Protein AF-A0A3M1EIM3-F1 (afdb_monomer)

Radius of gyration: 11.87 Å; Cα contacts (8 Å, |Δi|>4): 83; chains: 1; bounding box: 26×29×28 Å

Mean predicted aligned error: 6.65 Å

Foldseek 3Di:
DDDPDPDDPCPPVAWDADDDPRGQWTWHDDPQKIWIWHADPVVRDIGTPDIDGNVVPPD

Nearest PDB structures (foldseek):
  3g5o-assembly1_B  TM=8.773E-01  e=2.444E-03  Mycobacterium tuberculosis H37Rv
  3g5o-assembly1_C  TM=9.016E-01  e=4.460E-03  Mycobacterium tuberculosis H37Rv
  2khe-assembly1_A  TM=7.924E-01  e=1.118E-03  Thermus thermophilus HB8
  3kvp-assembly1_B  TM=7.780E-01  e=2.511E-01  Bacillus subtilis
  3kvp-assembly1_C  TM=7.938E-01  e=5.830E-01  Bacillus subtilis

Sequence (59 aa):
MLRADSKNPLQYPQSIALKGKLEGLYRRRVGDWRIIYEVDTNQRIVYILQIVHRGKAYR

Structure (mmCIF, N/CA/C/O backbone):
data_AF-A0A3M1EIM3-F1
#
_entry.id   AF-A0A3M1EIM3-F1
#
loop_
_atom_site.group_PDB
_atom_site.id
_atom_site.type_symbol
_atom_site.label_atom_id
_atom_site.label_alt_id
_atom_site.label_comp_id
_atom_site.label_asym_id
_atom_site.label_entity_id
_atom_site.label_seq_id
_atom_site.pdbx_PDB_ins_code
_atom_site.Cartn_x
_atom_site.Cartn_y
_atom_site.Cartn_z
_atom_site.occupancy
_atom_site.B_iso_or_equiv
_atom_site.auth_seq_id
_atom_site.auth_comp_id
_atom_site.auth_asym_id
_atom_site.auth_atom_id
_atom_site.pdbx_PDB_model_num
ATOM 1 N N . MET A 1 1 ? -0.152 -17.692 -8.306 1.00 41.12 1 MET A N 1
ATOM 2 C CA . MET A 1 1 ? -1.578 -17.677 -7.917 1.00 41.12 1 MET A CA 1
ATOM 3 C C . MET A 1 1 ? -1.688 -16.901 -6.610 1.00 41.12 1 MET A C 1
ATOM 5 O O . MET A 1 1 ? -1.017 -17.282 -5.659 1.00 41.12 1 MET A O 1
ATOM 9 N N . LEU A 1 2 ? -2.411 -15.777 -6.570 1.00 50.94 2 LEU A N 1
ATOM 10 C CA . LEU A 1 2 ? -2.652 -15.046 -5.320 1.00 50.94 2 LEU A CA 1
ATOM 11 C C . LEU A 1 2 ? -3.738 -15.820 -4.556 1.00 50.94 2 LEU A C 1
ATOM 13 O O . LEU A 1 2 ? -4.865 -15.896 -5.035 1.00 50.94 2 LEU A O 1
ATOM 17 N N . ARG A 1 3 ? -3.404 -16.465 -3.435 1.00 55.25 3 ARG A N 1
ATOM 18 C CA . ARG A 1 3 ? -4.418 -17.057 -2.552 1.00 55.25 3 ARG A CA 1
ATOM 19 C C . ARG A 1 3 ? -4.878 -15.985 -1.570 1.00 55.25 3 ARG A C 1
ATOM 21 O O . ARG A 1 3 ? -4.042 -15.326 -0.953 1.00 55.25 3 ARG A O 1
ATOM 28 N N . ALA A 1 4 ? -6.190 -15.800 -1.460 1.00 56.09 4 ALA A N 1
ATOM 29 C CA . ALA A 1 4 ? -6.782 -15.011 -0.391 1.00 56.09 4 ALA A CA 1
ATOM 30 C C . ALA A 1 4 ? -6.676 -15.829 0.903 1.00 56.09 4 ALA A C 1
ATOM 32 O O . ALA A 1 4 ? -7.552 -16.623 1.225 1.00 56.09 4 ALA A O 1
ATOM 33 N N . ASP A 1 5 ? -5.547 -15.702 1.595 1.00 59.88 5 ASP A N 1
ATOM 34 C CA . ASP A 1 5 ? -5.383 -16.260 2.933 1.00 59.88 5 ASP A CA 1
ATOM 35 C C . ASP A 1 5 ? -6.140 -15.363 3.932 1.00 59.88 5 ASP A C 1
ATOM 37 O O . ASP A 1 5 ? -6.034 -14.135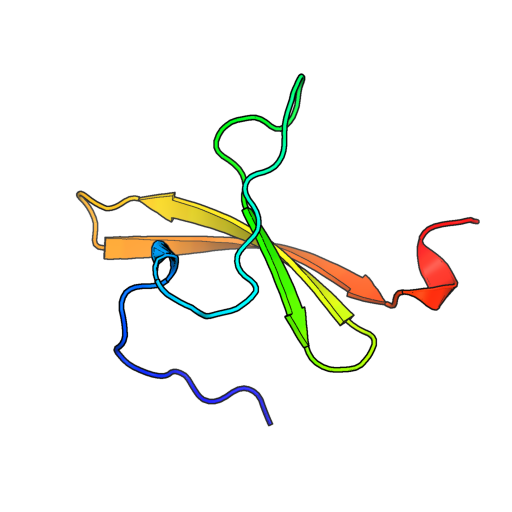 3.902 1.00 59.88 5 ASP A O 1
ATOM 41 N N . SER A 1 6 ? -6.896 -15.967 4.848 1.00 59.34 6 SER A N 1
ATOM 42 C CA . SER A 1 6 ? -7.698 -15.282 5.879 1.00 59.34 6 SER A CA 1
ATOM 43 C C . SER A 1 6 ? -6.868 -14.659 7.016 1.00 59.34 6 SER A C 1
ATOM 45 O O . SER A 1 6 ? -7.413 -14.228 8.032 1.00 59.34 6 SER A O 1
ATOM 47 N N . LYS A 1 7 ? -5.537 -14.616 6.876 1.00 66.81 7 LYS A N 1
ATOM 48 C CA . LYS A 1 7 ? -4.617 -14.086 7.890 1.00 66.81 7 LYS A CA 1
ATOM 49 C C . LYS A 1 7 ? -4.567 -12.559 7.845 1.00 66.81 7 LYS A C 1
ATOM 51 O O . LYS A 1 7 ? -4.698 -11.960 6.779 1.00 66.81 7 LYS A O 1
ATOM 56 N N . ASN A 1 8 ? -4.334 -11.942 9.009 1.00 69.31 8 ASN A N 1
ATOM 57 C CA . ASN A 1 8 ? -4.248 -10.489 9.160 1.00 69.31 8 ASN A CA 1
ATOM 58 C C . ASN A 1 8 ? -3.263 -9.893 8.122 1.00 69.31 8 ASN A C 1
ATOM 60 O O . ASN A 1 8 ? -2.076 -10.231 8.161 1.00 69.31 8 ASN A O 1
ATOM 64 N N . PRO A 1 9 ? -3.720 -8.993 7.226 1.00 66.62 9 PRO A N 1
ATOM 65 C CA . PRO A 1 9 ? -2.909 -8.389 6.167 1.00 66.62 9 PRO A CA 1
ATOM 66 C C . PRO A 1 9 ? -1.618 -7.709 6.648 1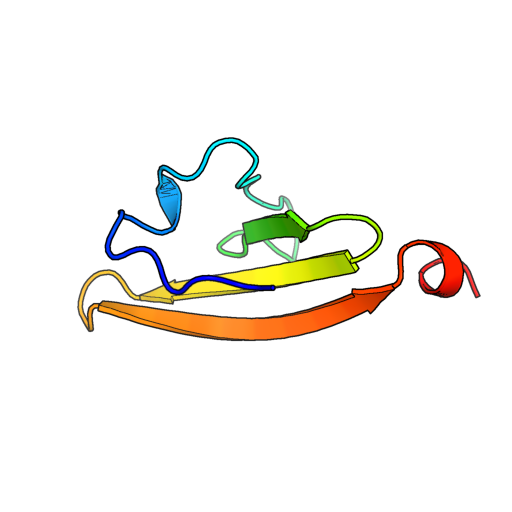.00 66.62 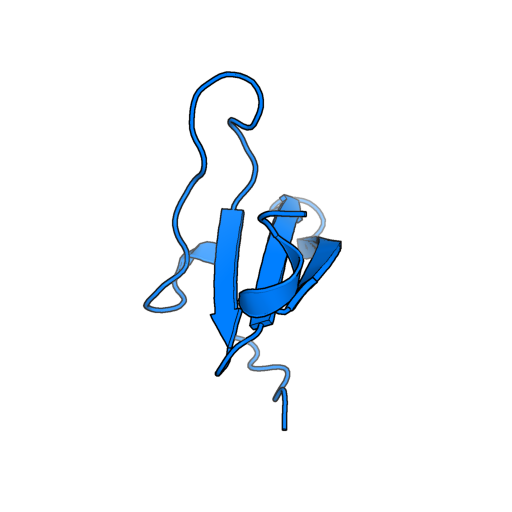9 PRO A C 1
ATOM 68 O O . PRO A 1 9 ? -0.628 -7.631 5.911 1.00 66.62 9 PRO A O 1
ATOM 71 N N . LEU A 1 10 ? -1.624 -7.231 7.892 1.00 67.62 10 LEU A N 1
ATOM 72 C CA . LEU A 1 10 ? -0.495 -6.563 8.537 1.00 67.62 10 LEU A CA 1
ATOM 73 C C . LEU A 1 10 ? 0.555 -7.542 9.072 1.00 67.62 10 LEU A C 1
ATOM 75 O O . LEU A 1 10 ? 1.704 -7.162 9.262 1.00 67.62 10 LEU A O 1
ATOM 79 N N . GLN A 1 11 ? 0.183 -8.805 9.285 1.00 69.50 11 GLN A N 1
ATOM 80 C CA . GLN A 1 11 ? 1.076 -9.849 9.795 1.00 69.50 11 GLN A CA 1
ATOM 81 C C . GLN A 1 11 ? 1.665 -10.722 8.682 1.00 69.50 11 GLN A C 1
ATOM 83 O O . GLN A 1 11 ? 2.374 -11.688 8.974 1.00 69.50 11 GLN A O 1
ATOM 88 N N . TYR A 1 12 ? 1.397 -10.422 7.403 1.00 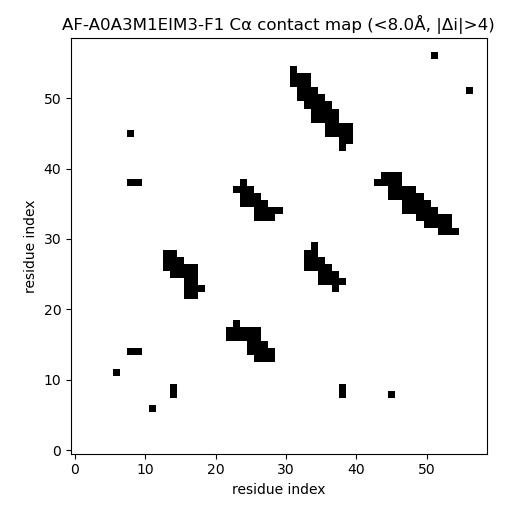68.94 12 TYR A N 1
ATOM 89 C CA . TYR A 1 12 ? 2.060 -11.159 6.333 1.00 68.94 12 TYR A CA 1
ATOM 90 C C . TYR A 1 12 ? 3.569 -10.907 6.387 1.00 68.94 12 TYR A C 1
ATOM 92 O O . TYR A 1 12 ? 4.003 -9.749 6.341 1.00 68.94 12 TYR A O 1
ATOM 100 N N . PRO A 1 13 ? 4.390 -11.972 6.410 1.00 61.56 13 PRO A N 1
ATOM 101 C CA . PRO A 1 13 ? 5.818 -11.813 6.221 1.00 61.56 13 PRO A CA 1
ATOM 102 C C . PRO A 1 13 ? 6.028 -11.119 4.868 1.00 61.56 13 PRO A C 1
ATOM 104 O O . PRO A 1 13 ? 5.538 -11.600 3.845 1.00 61.56 13 PRO A O 1
ATOM 107 N N . GLN A 1 14 ? 6.741 -9.986 4.881 1.00 66.00 14 GLN A N 1
ATOM 108 C CA . GLN A 1 14 ? 7.002 -9.067 3.752 1.00 66.00 14 GLN A CA 1
ATOM 109 C C . GLN A 1 14 ? 5.983 -7.935 3.505 1.00 66.00 14 GLN A C 1
ATOM 111 O O . GLN A 1 14 ? 6.104 -7.240 2.491 1.00 66.00 14 GLN A O 1
ATOM 116 N N . SER A 1 15 ? 5.035 -7.692 4.410 1.00 77.44 15 SER A N 1
ATOM 117 C CA . SER A 1 15 ? 4.288 -6.427 4.439 1.00 77.44 15 SER A CA 1
ATOM 118 C C . SER A 1 15 ? 5.150 -5.331 5.062 1.00 77.44 15 SER A C 1
ATOM 120 O O . SER A 1 15 ? 5.467 -5.375 6.247 1.00 77.44 15 SER A O 1
ATOM 122 N N . ILE A 1 16 ? 5.574 -4.361 4.254 1.00 87.38 16 ILE A N 1
ATOM 123 C CA . ILE A 1 16 ? 6.441 -3.264 4.699 1.00 87.38 16 ILE A CA 1
ATOM 124 C C . ILE A 1 16 ? 5.626 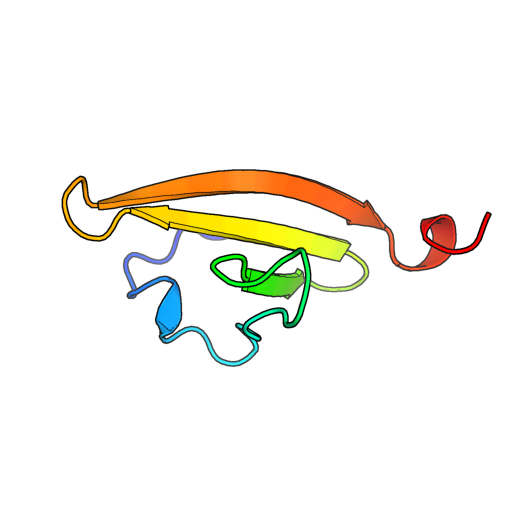-1.976 4.711 1.00 87.38 16 ILE A C 1
ATOM 126 O O . ILE A 1 16 ? 5.107 -1.580 3.667 1.00 87.38 16 ILE A O 1
ATOM 130 N N . ALA A 1 17 ? 5.548 -1.325 5.872 1.00 90.62 17 ALA A N 1
ATOM 131 C CA . ALA A 1 17 ? 4.976 0.011 5.991 1.00 90.62 17 ALA A CA 1
ATOM 132 C C . ALA A 1 17 ? 5.816 1.019 5.192 1.00 90.62 17 ALA A C 1
ATOM 134 O O . ALA A 1 17 ? 7.050 1.039 5.282 1.00 90.62 17 ALA A O 1
ATOM 135 N N . LEU A 1 18 ? 5.145 1.832 4.382 1.00 91.94 18 LEU A N 1
ATOM 136 C CA . LEU A 1 18 ? 5.763 2.942 3.670 1.00 91.94 18 LEU A CA 1
ATOM 137 C C . LEU A 1 18 ? 5.933 4.141 4.613 1.00 91.94 18 LEU A C 1
ATOM 139 O O . LEU A 1 18 ? 5.326 4.209 5.678 1.00 91.94 18 LEU A O 1
ATOM 143 N N . LYS A 1 19 ? 6.823 5.065 4.242 1.00 91.06 19 LYS A N 1
ATOM 144 C CA . LYS A 1 19 ? 7.210 6.216 5.071 1.00 91.06 19 LYS A CA 1
ATOM 145 C C . LYS A 1 19 ? 7.014 7.530 4.318 1.00 91.06 19 LYS A C 1
ATOM 147 O O . LYS A 1 19 ? 6.968 7.546 3.085 1.00 91.06 19 LYS A O 1
ATOM 152 N N . GLY A 1 20 ? 6.985 8.637 5.058 1.00 92.88 20 GLY A N 1
ATOM 153 C CA . GLY A 1 20 ? 6.877 9.985 4.499 1.00 92.88 20 GLY A CA 1
ATOM 154 C C . GLY A 1 20 ? 5.480 10.242 3.940 1.00 92.88 20 GLY A C 1
ATOM 155 O O . GLY A 1 20 ? 4.491 9.903 4.572 1.00 92.88 20 GLY A O 1
ATOM 156 N N . LYS A 1 21 ? 5.383 10.787 2.720 1.00 91.69 21 LYS A N 1
ATOM 157 C CA . LYS A 1 21 ? 4.088 11.114 2.082 1.00 91.69 21 LYS A CA 1
ATOM 158 C C . LYS A 1 21 ? 3.154 9.913 1.860 1.00 91.69 21 LYS A C 1
ATOM 160 O O . LYS A 1 21 ? 2.006 10.113 1.493 1.00 91.69 21 LYS A O 1
ATOM 165 N N . LEU A 1 22 ? 3.661 8.691 2.017 1.00 91.50 22 LEU A N 1
ATOM 166 C CA . LEU A 1 22 ? 2.920 7.440 1.841 1.00 91.50 22 LEU A CA 1
ATOM 167 C C . LEU A 1 22 ? 2.728 6.691 3.170 1.00 91.50 22 LEU A C 1
ATOM 169 O O . LEU A 1 22 ? 2.467 5.491 3.163 1.00 91.50 22 LEU A O 1
ATOM 173 N N . GLU A 1 23 ? 2.932 7.355 4.307 1.00 93.19 23 GLU A N 1
ATOM 174 C CA . GLU A 1 23 ? 2.638 6.781 5.620 1.00 93.19 23 GLU A CA 1
ATOM 175 C C . GLU A 1 23 ? 1.164 6.344 5.715 1.00 93.19 23 GLU A C 1
ATOM 177 O O . GLU A 1 23 ? 0.284 6.957 5.117 1.00 93.19 23 GLU A O 1
ATOM 182 N N . GLY A 1 24 ? 0.912 5.228 6.406 1.00 90.75 24 GLY A N 1
ATOM 183 C CA . GLY A 1 24 ? -0.392 4.547 6.418 1.00 90.75 24 GLY A CA 1
ATOM 184 C C . GLY A 1 24 ? -0.576 3.516 5.295 1.00 90.75 24 GLY A C 1
ATOM 185 O O . GLY A 1 24 ? -1.409 2.619 5.421 1.00 90.75 24 GLY A O 1
ATOM 186 N N . LEU A 1 25 ? 0.251 3.564 4.244 1.00 93.62 25 LEU A N 1
ATOM 187 C CA . LEU A 1 25 ? 0.254 2.562 3.180 1.00 93.62 25 LEU A CA 1
ATOM 188 C C . LEU A 1 25 ? 1.270 1.447 3.439 1.00 93.62 25 LEU A C 1
ATOM 190 O O . LEU A 1 25 ? 2.318 1.626 4.065 1.00 93.62 25 LEU A O 1
ATOM 194 N N . TYR A 1 26 ? 0.995 0.290 2.854 1.00 93.19 2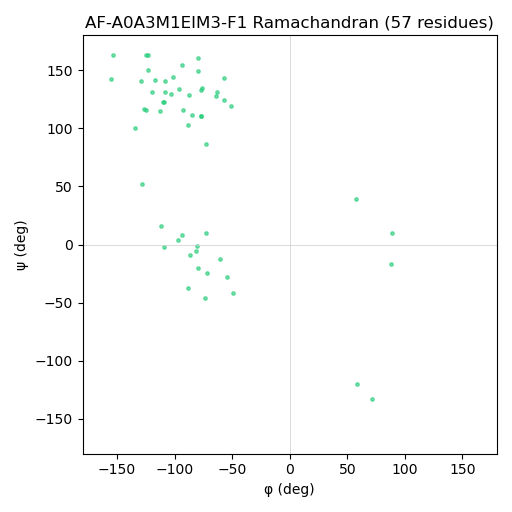6 TYR A N 1
ATOM 195 C CA . TYR A 1 26 ? 1.820 -0.903 2.923 1.00 93.19 26 TYR A CA 1
ATOM 196 C C . TYR A 1 26 ? 2.203 -1.368 1.527 1.00 93.19 26 TYR A C 1
ATOM 198 O O . TYR A 1 26 ? 1.464 -1.211 0.554 1.00 93.19 26 TYR A O 1
ATOM 206 N N . ARG A 1 27 ? 3.373 -1.999 1.433 1.00 91.12 27 ARG A N 1
ATOM 207 C CA . ARG A 1 27 ? 3.833 -2.680 0.227 1.00 91.12 27 ARG A CA 1
ATOM 208 C C . ARG A 1 27 ? 4.068 -4.152 0.504 1.00 91.12 27 ARG A C 1
ATOM 210 O O . ARG A 1 27 ? 4.857 -4.490 1.385 1.00 91.12 27 ARG A O 1
ATOM 217 N N . ARG A 1 28 ? 3.520 -5.008 -0.359 1.00 90.06 28 ARG A N 1
ATOM 218 C CA . ARG A 1 28 ? 3.839 -6.441 -0.420 1.00 90.06 28 ARG A CA 1
ATOM 219 C C . ARG A 1 28 ? 4.471 -6.808 -1.759 1.00 90.06 28 ARG A C 1
ATOM 221 O O . ARG A 1 28 ? 4.067 -6.303 -2.807 1.00 90.06 28 ARG A O 1
ATOM 228 N N . ARG A 1 29 ? 5.464 -7.701 -1.728 1.00 87.56 29 ARG A N 1
ATOM 229 C CA . ARG A 1 29 ? 6.054 -8.302 -2.931 1.00 87.56 29 ARG A CA 1
ATOM 230 C C . ARG A 1 29 ? 5.417 -9.660 -3.210 1.00 87.56 29 ARG A C 1
ATOM 232 O O . ARG A 1 29 ? 5.288 -10.482 -2.309 1.00 87.56 29 ARG A O 1
ATOM 239 N N . VAL A 1 30 ? 5.057 -9.898 -4.468 1.00 86.69 30 VAL A N 1
ATOM 240 C CA . VAL A 1 30 ? 4.568 -11.193 -4.956 1.00 86.69 30 VAL A CA 1
ATOM 241 C C . VAL A 1 30 ? 5.274 -11.496 -6.274 1.00 86.69 30 VAL A C 1
ATOM 243 O O . VAL A 1 30 ? 4.933 -10.934 -7.313 1.00 86.69 30 VAL A O 1
ATOM 246 N N . GLY A 1 31 ? 6.305 -12.344 -6.231 1.00 88.56 31 GLY A N 1
ATOM 247 C CA . GLY A 1 31 ? 7.188 -12.553 -7.383 1.00 88.56 31 GLY A CA 1
ATOM 248 C C . GLY A 1 31 ? 7.839 -11.237 -7.825 1.00 88.56 31 GLY A C 1
ATOM 249 O O . GLY A 1 31 ? 8.517 -10.580 -7.030 1.00 88.56 31 GLY A O 1
ATOM 250 N N . ASP A 1 32 ? 7.602 -10.823 -9.070 1.00 89.56 32 ASP A N 1
ATOM 251 C CA . ASP A 1 32 ? 8.082 -9.549 -9.630 1.00 89.56 32 ASP A CA 1
ATOM 252 C C . ASP A 1 32 ? 7.087 -8.386 -9.521 1.00 89.56 32 ASP A C 1
ATOM 254 O O . ASP A 1 32 ? 7.340 -7.295 -10.035 1.00 89.56 32 ASP A O 1
ATOM 258 N N . TRP A 1 33 ? 5.978 -8.574 -8.809 1.00 89.62 33 TRP A N 1
ATOM 259 C CA . TRP A 1 33 ? 4.972 -7.539 -8.603 1.00 89.62 33 TRP A CA 1
ATOM 260 C C . TRP A 1 33 ? 5.091 -6.901 -7.222 1.00 89.62 33 TRP A C 1
ATOM 262 O O . TRP A 1 33 ? 5.399 -7.562 -6.225 1.00 89.62 33 TRP A O 1
ATOM 272 N N . ARG A 1 34 ? 4.825 -5.597 -7.165 1.00 90.44 34 ARG A N 1
ATOM 273 C CA . ARG A 1 34 ? 4.592 -4.849 -5.929 1.00 90.44 34 ARG A CA 1
ATOM 274 C C . ARG A 1 34 ? 3.117 -4.492 -5.857 1.00 90.44 34 ARG A C 1
ATOM 276 O O . ARG A 1 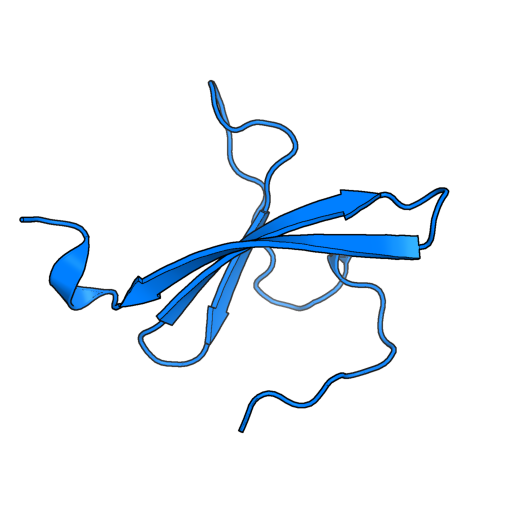34 ? 2.565 -3.972 -6.822 1.00 90.44 34 ARG A O 1
ATOM 283 N N . ILE A 1 35 ? 2.524 -4.758 -4.705 1.00 91.69 35 ILE A N 1
ATOM 284 C CA . ILE A 1 35 ? 1.154 -4.386 -4.371 1.00 91.69 35 ILE A CA 1
ATOM 285 C C . ILE A 1 35 ? 1.245 -3.294 -3.314 1.00 91.69 35 ILE A C 1
ATOM 287 O O . ILE A 1 35 ? 1.880 -3.517 -2.281 1.00 91.69 35 ILE A O 1
ATOM 291 N N . ILE A 1 36 ? 0.653 -2.136 -3.591 1.00 93.06 36 ILE A N 1
ATOM 292 C CA . ILE A 1 36 ? 0.488 -1.034 -2.644 1.00 93.06 36 ILE A CA 1
ATOM 293 C C . ILE A 1 36 ? -0.955 -1.047 -2.170 1.00 93.06 36 ILE A C 1
ATOM 295 O O . ILE A 1 36 ? -1.873 -1.124 -2.990 1.00 93.06 36 ILE A O 1
ATOM 299 N N . TYR A 1 37 ? -1.147 -1.016 -0.860 1.00 94.06 37 TYR A N 1
ATOM 300 C CA . TYR A 1 37 ? -2.462 -1.147 -0.256 1.00 94.06 37 TYR A CA 1
ATOM 301 C C . TYR A 1 37 ? -2.523 -0.457 1.102 1.00 94.06 37 TYR A C 1
ATOM 303 O O . TYR A 1 37 ? -1.495 -0.204 1.725 1.00 94.06 37 TYR A O 1
ATOM 311 N N . GLU A 1 38 ? -3.734 -0.213 1.574 1.00 93.81 38 GLU A N 1
ATOM 312 C CA . GLU A 1 38 ? -4.024 0.180 2.952 1.00 93.81 38 GLU A CA 1
ATOM 313 C C . GLU A 1 38 ? -5.010 -0.806 3.581 1.00 93.81 38 GLU A C 1
ATOM 315 O O . GLU A 1 38 ? -5.647 -1.609 2.888 1.00 93.81 38 GLU A O 1
ATOM 320 N N . VAL A 1 39 ? -5.091 -0.788 4.909 1.00 91.12 39 VAL A N 1
ATOM 321 C CA . VAL A 1 39 ? -5.941 -1.697 5.681 1.00 91.12 39 VAL A CA 1
ATOM 322 C C . VAL A 1 39 ? -6.828 -0.873 6.597 1.00 91.12 39 VAL A C 1
ATOM 324 O O . VAL A 1 39 ? -6.332 -0.237 7.523 1.00 91.12 39 VAL A O 1
ATOM 327 N N . ASP A 1 40 ? -8.137 -0.944 6.379 1.00 90.69 40 ASP A N 1
ATOM 328 C CA . ASP A 1 40 ? -9.114 -0.483 7.356 1.00 90.69 40 ASP A CA 1
ATOM 329 C C . ASP A 1 40 ? -9.429 -1.646 8.301 1.00 90.69 40 ASP A C 1
ATOM 331 O O . ASP A 1 40 ? -10.156 -2.586 7.965 1.00 90.69 40 ASP A O 1
ATOM 335 N N . THR A 1 41 ? -8.851 -1.603 9.500 1.00 85.88 41 THR A N 1
ATOM 336 C CA . THR A 1 41 ? -9.043 -2.643 10.517 1.00 85.88 41 THR A CA 1
ATOM 337 C C . THR A 1 41 ? -10.431 -2.616 11.149 1.00 85.88 41 THR A C 1
ATOM 339 O O . THR A 1 41 ? -10.880 -3.655 11.632 1.00 85.88 41 THR A O 1
ATOM 342 N N . ASN A 1 42 ? -11.114 -1.468 11.136 1.00 90.56 42 ASN A N 1
ATOM 343 C CA . ASN A 1 42 ? -12.454 -1.329 11.703 1.00 90.56 42 ASN A CA 1
ATOM 344 C C . ASN A 1 42 ? -13.477 -2.014 10.799 1.00 90.56 42 ASN A C 1
ATOM 346 O O . ASN A 1 42 ? -14.301 -2.798 11.265 1.00 90.56 42 ASN A O 1
ATOM 350 N N . GLN A 1 43 ? -13.370 -1.768 9.495 1.00 92.25 43 GLN A N 1
ATOM 351 C CA . GLN A 1 43 ? -14.252 -2.355 8.488 1.00 92.25 43 GLN A CA 1
ATOM 352 C C . GLN A 1 43 ? -13.772 -3.730 8.000 1.00 92.25 43 GLN A C 1
ATOM 354 O O . GLN A 1 43 ? -14.508 -4.430 7.310 1.00 92.25 43 GLN A O 1
ATOM 359 N N . ARG A 1 44 ? -12.552 -4.143 8.376 1.00 87.75 44 ARG A N 1
ATOM 360 C CA . ARG A 1 44 ? -11.872 -5.362 7.895 1.00 87.75 44 ARG A CA 1
ATOM 361 C C . ARG A 1 44 ? -11.709 -5.379 6.370 1.00 87.75 44 ARG A C 1
ATOM 363 O O . ARG A 1 44 ? -11.841 -6.427 5.738 1.00 87.75 44 ARG A O 1
ATOM 370 N N . ILE A 1 45 ? -11.397 -4.221 5.790 1.00 88.38 45 ILE A N 1
ATOM 371 C CA . ILE A 1 45 ? -11.230 -4.036 4.345 1.00 88.38 45 ILE A CA 1
ATOM 372 C C . ILE A 1 45 ? -9.752 -3.825 4.018 1.00 88.38 45 ILE A C 1
ATOM 374 O O . ILE A 1 45 ? -9.024 -3.142 4.736 1.00 88.38 45 ILE A O 1
ATOM 378 N N . VAL A 1 46 ? -9.312 -4.411 2.906 1.00 90.44 46 VAL A N 1
ATOM 379 C CA . VAL A 1 46 ? -8.005 -4.137 2.305 1.00 90.44 46 VAL A CA 1
ATOM 380 C C . VAL A 1 46 ? -8.233 -3.430 0.981 1.00 90.44 46 VAL A C 1
ATOM 382 O O . VAL A 1 46 ? -8.775 -4.024 0.048 1.00 90.44 46 VAL A O 1
ATOM 385 N N . TYR A 1 47 ? -7.791 -2.181 0.884 1.00 93.62 47 TYR A N 1
ATOM 386 C CA . TYR A 1 47 ? -7.889 -1.407 -0.347 1.00 93.62 47 TYR A CA 1
ATOM 387 C C . TYR A 1 47 ? -6.602 -1.564 -1.147 1.00 93.62 47 TYR A C 1
ATOM 389 O O . TYR A 1 47 ? -5.529 -1.155 -0.705 1.00 93.62 47 TYR A O 1
ATOM 397 N N . ILE A 1 48 ? -6.696 -2.166 -2.333 1.00 93.94 48 ILE A N 1
ATOM 398 C CA . ILE A 1 48 ? -5.566 -2.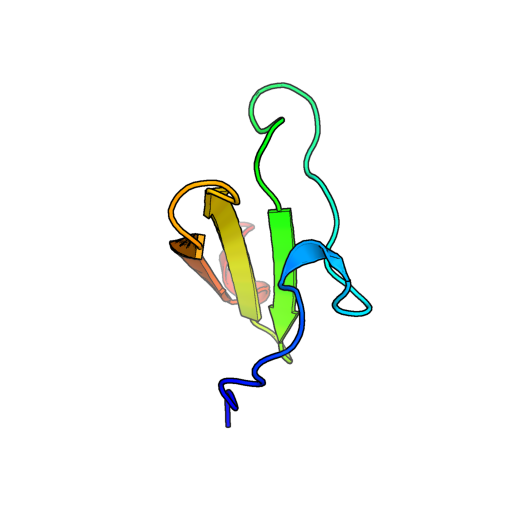265 -3.257 1.00 93.94 48 ILE A CA 1
ATOM 399 C C . ILE A 1 48 ? -5.508 -0.988 -4.089 1.00 93.94 48 ILE A C 1
ATOM 401 O O . ILE A 1 48 ? -6.362 -0.758 -4.939 1.00 93.94 48 ILE A O 1
ATOM 405 N N . LEU A 1 49 ? -4.477 -0.181 -3.858 1.00 94.12 49 LEU A N 1
ATOM 406 C CA . LEU A 1 49 ? -4.300 1.105 -4.529 1.00 94.12 49 LEU A CA 1
ATOM 407 C C . LEU A 1 49 ? -3.541 0.950 -5.844 1.00 94.12 49 LEU A C 1
ATOM 409 O O . LEU A 1 49 ? -3.836 1.624 -6.827 1.00 94.12 49 LEU A O 1
ATOM 413 N N . GLN A 1 50 ? -2.544 0.059 -5.876 1.00 93.00 50 GLN A N 1
ATOM 414 C CA . GLN A 1 50 ? -1.722 -0.119 -7.068 1.00 93.00 50 GLN A CA 1
ATOM 415 C C . GLN A 1 50 ? -1.086 -1.505 -7.143 1.00 93.00 50 GLN A C 1
ATOM 417 O O . GLN A 1 50 ? -0.604 -2.045 -6.146 1.00 93.00 50 GLN A O 1
ATOM 422 N N . ILE A 1 51 ? -1.009 -2.052 -8.358 1.00 92.56 51 ILE A N 1
ATOM 423 C CA . ILE A 1 51 ? -0.274 -3.280 -8.671 1.00 92.56 51 ILE A CA 1
ATOM 424 C C . ILE A 1 51 ? 0.716 -2.955 -9.788 1.00 92.56 51 ILE A C 1
ATOM 426 O O . ILE A 1 51 ? 0.317 -2.608 -10.898 1.00 92.56 51 ILE A O 1
ATOM 430 N N . VAL A 1 52 ? 2.016 -3.050 -9.504 1.00 90.69 52 VAL A N 1
ATOM 431 C CA . VAL A 1 52 ? 3.067 -2.664 -10.458 1.00 90.69 52 VAL A CA 1
ATOM 432 C C . VAL A 1 52 ? 4.114 -3.742 -10.646 1.00 90.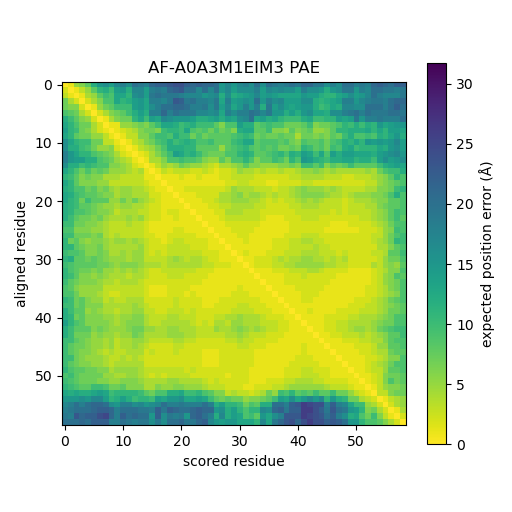69 52 VAL A C 1
ATOM 434 O O . VAL A 1 52 ? 4.565 -4.376 -9.691 1.00 90.69 52 VAL A O 1
ATOM 437 N N . HIS A 1 53 ? 4.556 -3.910 -11.889 1.00 89.19 53 HIS A N 1
ATOM 438 C CA . HIS A 1 53 ? 5.683 -4.772 -12.209 1.00 89.19 53 HIS A CA 1
ATOM 439 C C . HIS A 1 53 ? 7.001 -4.076 -11.841 1.00 89.19 53 HIS A C 1
ATOM 441 O O . HIS A 1 53 ? 7.234 -2.923 -12.210 1.00 89.19 53 HIS A O 1
ATOM 447 N N . ARG A 1 54 ? 7.905 -4.790 -11.164 1.00 77.12 54 ARG A N 1
ATOM 448 C CA . ARG A 1 54 ? 9.221 -4.304 -10.711 1.00 77.12 54 ARG A CA 1
ATOM 449 C C . ARG A 1 54 ? 10.018 -3.604 -11.811 1.00 77.12 54 ARG A C 1
ATOM 451 O O . ARG A 1 54 ? 10.634 -2.580 -11.538 1.00 77.12 54 ARG A O 1
ATOM 458 N N . GLY A 1 55 ? 10.003 -4.156 -13.025 1.00 74.69 55 GLY A N 1
ATOM 459 C CA . GLY A 1 55 ? 10.764 -3.649 -14.175 1.00 74.69 55 GLY A CA 1
ATOM 460 C C . GLY A 1 55 ? 10.129 -2.464 -14.914 1.00 74.69 55 GLY A C 1
ATOM 461 O O . GLY A 1 55 ? 10.700 -1.992 -15.891 1.00 74.69 55 GLY A O 1
ATOM 462 N N . LYS A 1 56 ? 8.946 -1.998 -14.491 1.00 62.62 56 LYS A N 1
ATOM 463 C CA . LYS A 1 56 ? 8.279 -0.808 -15.053 1.00 62.62 56 LYS A CA 1
ATOM 464 C C . LYS A 1 56 ? 8.281 0.394 -14.099 1.00 62.62 56 LYS A C 1
ATOM 466 O O . LYS A 1 56 ? 7.798 1.445 -14.479 1.00 62.62 56 LYS A O 1
ATOM 471 N N . ALA A 1 57 ? 8.825 0.250 -12.887 1.00 55.44 57 ALA A N 1
ATOM 472 C CA . ALA A 1 57 ? 8.807 1.300 -11.862 1.00 55.44 57 ALA A CA 1
ATOM 473 C C . ALA A 1 57 ? 9.902 2.379 -12.025 1.00 55.44 57 ALA A C 1
ATOM 475 O O . ALA A 1 57 ? 9.906 3.339 -11.266 1.00 55.44 57 ALA A O 1
ATOM 476 N N . TYR A 1 58 ? 10.823 2.210 -12.980 1.00 53.50 58 TYR A N 1
ATOM 477 C CA . TYR A 1 58 ? 11.891 3.167 -13.306 1.00 53.50 58 TYR A CA 1
ATOM 478 C C . TYR A 1 58 ? 11.899 3.483 -14.810 1.00 53.50 58 TYR A C 1
ATOM 480 O O . TYR A 1 58 ? 12.912 3.306 -15.484 1.00 53.50 58 TYR A O 1
ATOM 488 N N . ARG A 1 59 ? 10.744 3.870 -15.349 1.00 53.88 59 ARG A N 1
ATOM 489 C CA . ARG A 1 59 ? 10.639 4.546 -16.643 1.00 53.88 59 ARG A CA 1
ATOM 490 C C . ARG A 1 59 ? 9.767 5.774 -16.492 1.00 53.88 59 ARG A C 1
ATOM 492 O O . ARG A 1 59 ? 8.798 5.673 -15.708 1.00 53.88 59 ARG A O 1
#

Solvent-accessible surface area (backbone atoms only — not comparable to full-atom values): 3821 Å² total; per-residue (Å²): 132,92,75,90,66,94,62,63,76,80,72,42,90,65,49,42,76,42,67,75,100,44,53,82,29,34,37,34,73,58,91,64,32,40,38,34,29,38,71,44,76,88,80,72,42,74,49,79,76,45,79,44,52,64,91,62,74,86,115

Secondary structure (DSSP, 8-state):
------S-GGGSTT-EE--GGGTT-EEEEETTEEEEEEEETTTTEEEEEEEEEGGGTT-

pLDDT: mean 80.88, std 14.75, range [41.12, 94.12]